Protein AF-A0A9E4HYK6-F1 (afdb_monomer)

pLDDT: mean 79.58, std 16.42, range [37.94, 98.12]

Structure (mmCIF, N/CA/C/O backbone):
data_AF-A0A9E4HYK6-F1
#
_entry.id   AF-A0A9E4HYK6-F1
#
loop_
_atom_site.group_PDB
_atom_site.id
_atom_site.type_symbol
_atom_site.label_atom_id
_atom_site.label_alt_id
_atom_site.label_comp_id
_atom_site.label_asym_id
_atom_site.label_entity_id
_atom_site.label_seq_id
_atom_site.pdbx_PDB_ins_code
_atom_site.Cartn_x
_atom_site.Cartn_y
_atom_site.Cartn_z
_atom_site.occupancy
_atom_site.B_iso_or_equiv
_atom_site.auth_seq_id
_atom_site.auth_comp_id
_atom_site.auth_asym_id
_atom_site.auth_atom_id
_atom_site.pdbx_PDB_model_num
ATOM 1 N N . MET A 1 1 ? 23.203 -22.547 20.898 1.00 43.56 1 MET A N 1
ATOM 2 C CA . MET A 1 1 ? 21.809 -22.620 20.408 1.00 43.56 1 MET A CA 1
ATOM 3 C C . MET A 1 1 ? 21.114 -21.349 20.870 1.00 43.56 1 MET A C 1
ATOM 5 O O . MET A 1 1 ? 20.773 -21.249 22.039 1.00 43.56 1 MET A O 1
ATOM 9 N N . SER A 1 2 ? 21.062 -20.323 20.015 1.00 44.16 2 SER A N 1
ATOM 10 C CA . SER A 1 2 ? 20.456 -19.032 20.367 1.00 44.16 2 SER A CA 1
ATOM 11 C C . SER A 1 2 ? 18.940 -19.166 20.267 1.00 44.16 2 SER A C 1
ATOM 13 O O . SER A 1 2 ? 18.425 -19.462 19.189 1.00 44.16 2 SER A O 1
ATOM 15 N N . ALA A 1 3 ? 18.242 -19.021 21.391 1.00 52.06 3 ALA A N 1
ATOM 16 C CA . ALA A 1 3 ? 16.790 -18.967 21.418 1.00 52.06 3 ALA A CA 1
ATOM 17 C C . ALA A 1 3 ? 16.334 -17.733 20.626 1.00 52.06 3 ALA A C 1
ATOM 19 O O . ALA A 1 3 ? 16.679 -16.601 20.971 1.00 52.06 3 ALA A O 1
ATOM 20 N N . GLY A 1 4 ? 15.602 -17.961 19.533 1.00 52.25 4 GLY A N 1
ATOM 21 C CA . GLY A 1 4 ? 14.998 -16.902 18.735 1.00 52.25 4 GLY A CA 1
ATOM 22 C C . GLY A 1 4 ? 14.128 -16.016 19.621 1.00 52.25 4 GLY A C 1
ATOM 23 O O . GLY A 1 4 ? 13.248 -16.501 20.329 1.00 52.25 4 GLY A O 1
ATOM 24 N N . LYS A 1 5 ? 14.415 -14.715 19.608 1.00 61.25 5 LYS A N 1
ATOM 25 C CA . LYS A 1 5 ? 13.641 -13.684 20.302 1.00 61.25 5 LYS A CA 1
ATOM 26 C C . LYS A 1 5 ? 12.159 -13.840 19.903 1.00 61.25 5 LYS A C 1
ATOM 28 O O . LYS A 1 5 ? 11.899 -13.905 18.700 1.00 61.25 5 LYS A O 1
ATOM 33 N N . PRO A 1 6 ? 11.199 -13.915 20.846 1.00 56.41 6 PRO A N 1
ATOM 34 C CA . PRO A 1 6 ? 9.785 -13.940 20.484 1.00 56.41 6 PRO A CA 1
ATOM 35 C C . PRO A 1 6 ? 9.481 -12.688 19.658 1.00 56.41 6 PRO A C 1
ATOM 37 O O . PRO A 1 6 ? 10.003 -11.611 19.965 1.00 56.41 6 PRO A O 1
ATOM 40 N N . ALA A 1 7 ? 8.703 -12.841 18.584 1.00 63.31 7 ALA A N 1
ATOM 41 C CA . ALA A 1 7 ? 8.287 -11.720 17.752 1.00 63.31 7 ALA A CA 1
ATOM 42 C C . ALA A 1 7 ? 7.644 -10.668 18.662 1.00 63.31 7 ALA A C 1
ATOM 44 O O . ALA A 1 7 ? 6.614 -10.923 19.282 1.00 63.31 7 ALA A O 1
ATOM 45 N N . ALA A 1 8 ? 8.308 -9.525 18.828 1.00 69.00 8 ALA A N 1
ATOM 46 C CA . ALA A 1 8 ? 7.764 -8.444 19.628 1.00 69.00 8 ALA A CA 1
ATOM 47 C C . ALA A 1 8 ? 6.497 -7.938 18.932 1.00 69.00 8 ALA A C 1
ATOM 49 O O . ALA A 1 8 ? 6.533 -7.685 17.728 1.00 69.00 8 ALA A O 1
ATOM 50 N N . ASP A 1 9 ? 5.400 -7.779 19.671 1.00 78.19 9 ASP A N 1
ATOM 51 C CA . ASP A 1 9 ? 4.197 -7.138 19.143 1.00 78.19 9 ASP A CA 1
ATOM 52 C C . ASP A 1 9 ? 4.537 -5.701 18.721 1.00 78.19 9 ASP A C 1
ATOM 54 O O . ASP A 1 9 ? 4.747 -4.808 19.546 1.00 78.19 9 ASP A O 1
ATOM 58 N N . THR A 1 10 ? 4.631 -5.478 17.410 1.00 88.19 10 THR A N 1
ATOM 59 C CA . THR A 1 10 ? 4.890 -4.163 16.818 1.00 88.19 10 THR A CA 1
ATOM 60 C C . THR A 1 10 ? 3.594 -3.525 16.345 1.00 88.19 10 THR A C 1
ATOM 62 O O . THR A 1 10 ? 2.742 -4.183 15.749 1.00 88.19 10 THR A O 1
ATOM 65 N N . TYR A 1 11 ? 3.457 -2.219 16.553 1.00 91.56 11 TYR A N 1
ATOM 66 C CA . TYR A 1 11 ? 2.280 -1.457 16.147 1.00 91.56 11 TYR A CA 1
ATOM 67 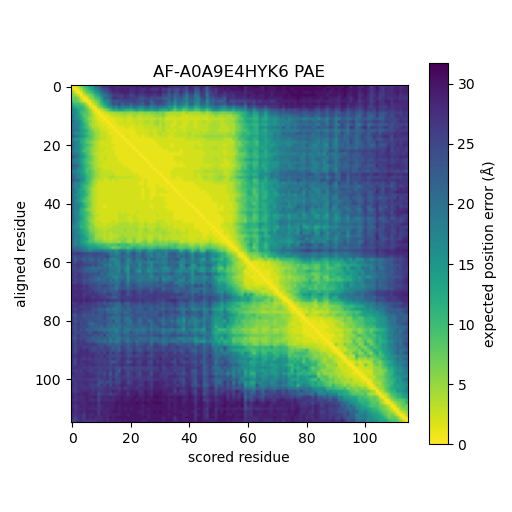C C . TYR A 1 11 ? 2.539 -0.632 14.882 1.00 91.56 11 TYR A C 1
ATOM 69 O O . TYR A 1 11 ? 3.596 -0.027 14.719 1.00 91.56 11 TYR A O 1
ATOM 77 N N . VAL A 1 12 ? 1.521 -0.532 14.026 1.00 92.81 12 VAL A N 1
ATOM 78 C CA . VAL A 1 12 ? 1.494 0.391 12.884 1.00 92.81 12 VAL A CA 1
ATOM 79 C C . VAL A 1 12 ? 0.670 1.618 13.272 1.00 92.81 12 VAL A C 1
ATOM 81 O O . VAL A 1 12 ? -0.478 1.491 13.698 1.00 92.81 12 VAL A O 1
ATOM 84 N N . ARG A 1 13 ? 1.251 2.816 13.142 1.00 93.12 13 ARG A N 1
ATOM 85 C CA . ARG A 1 13 ? 0.572 4.099 13.384 1.00 93.12 13 ARG A CA 1
ATOM 86 C C . ARG A 1 13 ? 0.778 5.016 12.186 1.00 93.12 13 ARG A C 1
ATOM 88 O O . ARG A 1 13 ? 1.912 5.280 11.806 1.00 93.12 13 ARG A O 1
ATOM 95 N N . ALA A 1 14 ? -0.314 5.538 11.642 1.00 93.25 14 ALA A N 1
ATOM 96 C CA . ALA A 1 14 ? -0.301 6.523 10.569 1.00 93.25 14 ALA A CA 1
ATOM 97 C C . ALA A 1 14 ? -1.286 7.649 10.895 1.00 93.25 14 ALA A C 1
ATOM 99 O O . ALA A 1 14 ? -2.345 7.409 11.480 1.00 93.25 14 ALA A O 1
ATOM 100 N N . ARG A 1 15 ? -0.929 8.883 10.532 1.00 96.50 15 ARG A N 1
ATOM 101 C CA . ARG A 1 15 ? -1.842 10.025 10.624 1.00 96.50 15 ARG A CA 1
ATOM 102 C C . ARG A 1 15 ? -2.764 10.016 9.410 1.00 96.50 15 ARG A C 1
ATOM 104 O O . ARG A 1 15 ? -2.286 9.926 8.286 1.00 96.50 15 ARG A O 1
ATOM 111 N N . ILE A 1 16 ? -4.061 10.136 9.660 1.00 95.69 16 ILE A N 1
ATOM 112 C CA . ILE A 1 16 ? -5.107 10.307 8.649 1.00 95.69 16 ILE A CA 1
ATOM 113 C C . ILE A 1 16 ? -6.130 11.304 9.188 1.00 95.69 16 ILE A C 1
ATOM 115 O O . ILE A 1 16 ? -6.280 11.434 10.408 1.00 95.69 16 ILE A O 1
ATOM 119 N N . ASP A 1 17 ? -6.830 12.006 8.305 1.00 98.00 17 ASP A N 1
ATOM 120 C CA . ASP A 1 17 ? -7.920 12.876 8.728 1.00 98.00 17 ASP A CA 1
ATOM 121 C C . ASP A 1 17 ? -9.116 12.055 9.247 1.00 98.00 17 ASP A C 1
ATOM 123 O O . ASP A 1 17 ? -9.326 10.886 8.895 1.00 98.00 17 ASP A O 1
ATOM 127 N N . GLY A 1 18 ? -9.909 12.678 10.122 1.00 97.94 18 GLY A N 1
ATOM 128 C CA . GLY A 1 18 ? -11.030 12.010 10.780 1.00 97.94 18 GLY A CA 1
ATOM 129 C C . GLY A 1 18 ? -12.120 11.551 9.811 1.00 97.94 18 GLY A C 1
ATOM 130 O O . GLY A 1 18 ? -12.671 10.465 9.994 1.00 97.94 18 GLY A O 1
ATOM 131 N N . ALA A 1 19 ? -12.402 12.328 8.761 1.00 98.06 19 ALA A N 1
ATOM 132 C CA . ALA A 1 19 ? -13.455 12.009 7.801 1.00 98.06 19 ALA A CA 1
ATOM 133 C C . ALA A 1 19 ? -13.082 10.787 6.950 1.00 98.06 19 ALA A C 1
ATOM 135 O O . ALA A 1 19 ? -13.901 9.892 6.737 1.00 98.06 19 ALA A O 1
ATOM 136 N N . THR A 1 20 ? -11.829 10.699 6.506 1.00 97.62 20 THR A N 1
ATOM 137 C CA . THR A 1 20 ? -11.299 9.524 5.807 1.00 97.62 20 THR A CA 1
ATOM 138 C C . THR A 1 20 ? -11.309 8.296 6.707 1.00 97.62 20 THR A C 1
ATOM 140 O O . THR A 1 20 ? -11.773 7.243 6.269 1.00 97.62 20 THR A O 1
ATOM 143 N N . LYS A 1 21 ? -10.901 8.422 7.980 1.00 96.94 21 LYS A N 1
ATOM 144 C CA . LYS A 1 21 ? -10.980 7.315 8.948 1.00 96.94 21 LYS A CA 1
ATOM 145 C C . LYS A 1 21 ? -12.404 6.773 9.077 1.00 96.94 21 LYS A C 1
ATOM 147 O O . LYS A 1 21 ? -12.596 5.562 9.019 1.00 96.94 21 LYS A O 1
ATOM 152 N N . GLN A 1 22 ? -13.389 7.654 9.246 1.00 98.06 22 GLN A N 1
ATOM 153 C CA . GLN A 1 22 ? -14.790 7.265 9.426 1.00 98.06 22 GLN A CA 1
ATOM 154 C C . GLN A 1 22 ? -15.357 6.569 8.184 1.00 98.06 22 GLN A C 1
ATOM 156 O O . GLN A 1 22 ? -15.945 5.496 8.305 1.00 98.06 22 GLN A O 1
ATOM 161 N N . ARG A 1 23 ? -15.128 7.130 6.988 1.00 98.06 23 ARG A N 1
ATOM 162 C CA . ARG A 1 23 ? -15.576 6.516 5.726 1.00 98.06 23 ARG A CA 1
ATOM 163 C C . ARG A 1 23 ? -14.941 5.144 5.502 1.00 98.06 23 ARG A C 1
ATOM 165 O O . ARG A 1 23 ? -15.646 4.198 5.164 1.00 98.06 23 ARG A O 1
ATOM 172 N N . ALA A 1 24 ? -13.633 5.023 5.733 1.00 97.31 24 ALA A N 1
ATOM 173 C CA . ALA A 1 24 ? -12.925 3.751 5.610 1.00 97.31 24 ALA A CA 1
ATOM 174 C C . ALA A 1 24 ? -13.439 2.715 6.620 1.00 97.31 24 ALA A C 1
ATOM 176 O O . ALA A 1 24 ? -13.660 1.563 6.260 1.00 97.31 24 ALA A O 1
ATOM 177 N N . GLN A 1 25 ? -13.677 3.125 7.869 1.00 97.81 25 GLN A N 1
ATOM 178 C CA . GLN A 1 25 ? -14.212 2.245 8.903 1.00 97.81 25 GLN A CA 1
ATOM 179 C C . GLN A 1 25 ? -15.602 1.714 8.536 1.00 97.81 25 GLN A C 1
ATOM 181 O O . GLN A 1 25 ? -15.820 0.511 8.635 1.00 97.81 25 GLN A O 1
ATOM 186 N N . ALA A 1 26 ? -16.512 2.575 8.073 1.00 98.12 26 ALA A N 1
ATOM 187 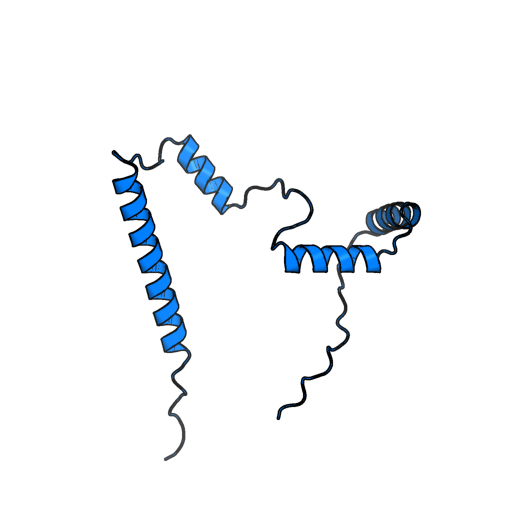C CA . ALA A 1 26 ? -17.853 2.158 7.665 1.00 98.12 26 ALA A CA 1
ATOM 188 C C . ALA A 1 26 ? -17.818 1.173 6.484 1.00 98.12 26 ALA A C 1
ATOM 190 O O . ALA A 1 26 ? -18.504 0.153 6.509 1.00 98.12 26 ALA A O 1
ATOM 191 N N . ALA A 1 27 ? -16.977 1.442 5.479 1.00 98.12 27 ALA A N 1
ATOM 192 C CA . ALA A 1 27 ? -16.812 0.559 4.327 1.00 98.12 27 ALA A CA 1
ATOM 193 C C . ALA A 1 27 ? -16.205 -0.803 4.708 1.00 98.12 27 ALA A C 1
ATOM 195 O O . ALA A 1 27 ? -16.648 -1.837 4.227 1.00 98.12 27 ALA A O 1
ATOM 196 N N . LEU A 1 28 ? -15.203 -0.832 5.589 1.00 97.94 28 LEU A N 1
ATOM 197 C CA . LEU A 1 28 ? -14.611 -2.091 6.052 1.00 97.94 28 LEU A CA 1
ATOM 198 C C . LEU A 1 28 ? -15.592 -2.904 6.900 1.00 97.94 28 LEU A C 1
ATOM 200 O O . LEU A 1 28 ? -15.702 -4.115 6.717 1.00 97.94 28 LEU A O 1
ATOM 204 N N . GLN A 1 29 ? -16.358 -2.242 7.769 1.00 97.62 29 GLN A N 1
ATOM 205 C CA . GLN A 1 29 ? -17.370 -2.897 8.593 1.00 97.62 29 GLN A CA 1
ATOM 206 C C . GLN A 1 29 ? -18.484 -3.531 7.756 1.00 97.62 29 GLN A C 1
ATOM 208 O O . GLN A 1 29 ? -18.909 -4.638 8.081 1.00 97.62 29 GLN A O 1
ATOM 213 N N . SER A 1 30 ? -18.923 -2.895 6.663 1.00 98.06 30 SER A N 1
ATOM 214 C CA . SER A 1 30 ? -19.916 -3.504 5.762 1.00 98.06 30 SER A CA 1
ATOM 215 C C . SER A 1 30 ? -19.387 -4.749 5.041 1.00 98.06 30 SER A C 1
ATOM 217 O O . SER A 1 30 ? -20.176 -5.601 4.641 1.00 98.06 30 SER A O 1
ATOM 219 N N . MET A 1 31 ? -18.061 -4.891 4.931 1.00 97.81 31 MET A N 1
ATOM 220 C CA . MET A 1 31 ? -17.381 -6.089 4.429 1.00 97.81 31 MET A CA 1
ATOM 221 C C . MET A 1 31 ? -17.039 -7.107 5.535 1.00 97.81 31 MET A C 1
ATOM 223 O O . MET A 1 31 ? -16.425 -8.131 5.247 1.00 97.81 31 MET A O 1
ATOM 227 N N . GLY A 1 32 ? -17.403 -6.847 6.797 1.00 97.44 32 GLY A N 1
ATOM 228 C CA . GLY A 1 32 ? -17.083 -7.721 7.932 1.00 97.44 32 GLY A CA 1
ATOM 229 C C . GLY A 1 32 ? -15.625 -7.647 8.400 1.00 97.44 32 GLY A C 1
ATOM 230 O O . GLY A 1 32 ? -15.149 -8.566 9.062 1.00 97.44 32 GLY A O 1
ATOM 231 N N . LEU A 1 33 ? -14.908 -6.570 8.066 1.00 97.56 33 LEU A N 1
ATOM 232 C CA . LEU A 1 33 ? -13.497 -6.379 8.401 1.00 97.56 33 LEU A CA 1
ATOM 233 C C . LEU A 1 33 ? -13.303 -5.235 9.399 1.00 97.56 33 LEU A C 1
ATOM 235 O O . LEU A 1 33 ? -13.937 -4.181 9.308 1.00 97.56 33 LEU A O 1
ATOM 239 N N . SER A 1 34 ? -12.359 -5.404 10.326 1.00 97.19 34 SER A N 1
ATOM 240 C CA . SER A 1 34 ? -11.864 -4.284 11.128 1.00 97.19 34 SER A CA 1
ATOM 241 C C . SER A 1 34 ? -10.779 -3.496 10.380 1.00 97.19 34 SER A C 1
ATOM 243 O O . SER A 1 34 ? -10.122 -4.002 9.468 1.00 97.19 34 SER A O 1
ATOM 245 N N . LEU A 1 35 ? -10.524 -2.253 10.811 1.00 96.06 35 LEU A N 1
ATOM 246 C CA . LEU A 1 35 ? -9.378 -1.466 10.326 1.00 96.06 35 LEU A CA 1
ATOM 247 C C . LEU A 1 35 ? -8.051 -2.207 10.529 1.00 96.06 35 LEU A C 1
ATOM 249 O O . LEU A 1 35 ? -7.181 -2.175 9.661 1.00 96.06 35 LEU A O 1
ATOM 253 N N . SER A 1 36 ? -7.896 -2.879 11.670 1.00 95.62 36 SER A N 1
ATOM 254 C CA . SER A 1 36 ? -6.686 -3.637 11.974 1.00 95.62 36 SER A CA 1
ATOM 255 C C . SER A 1 36 ? -6.506 -4.822 11.029 1.00 95.62 36 SER A C 1
ATOM 257 O O . SER A 1 36 ? -5.382 -5.072 10.604 1.00 95.62 36 SER A O 1
ATOM 259 N N . ASP A 1 37 ? -7.583 -5.511 10.648 1.00 96.56 37 ASP A N 1
ATOM 260 C CA . ASP A 1 37 ? -7.504 -6.626 9.695 1.00 96.56 37 ASP A CA 1
ATOM 261 C C . ASP A 1 37 ? -7.102 -6.137 8.309 1.00 96.56 37 ASP A C 1
ATOM 263 O O . ASP A 1 37 ? -6.185 -6.689 7.707 1.00 96.56 37 ASP A O 1
ATOM 267 N N . ALA A 1 38 ? -7.695 -5.035 7.845 1.00 96.38 38 ALA A N 1
ATOM 268 C CA . ALA A 1 38 ? -7.325 -4.426 6.572 1.00 96.38 38 ALA A CA 1
ATOM 269 C C . ALA A 1 38 ? -5.841 -4.011 6.529 1.00 96.38 38 ALA A C 1
ATOM 271 O O . ALA A 1 38 ? -5.147 -4.297 5.553 1.00 96.38 38 ALA A O 1
ATOM 272 N N . ILE A 1 39 ? -5.327 -3.389 7.598 1.00 95.81 39 ILE A N 1
ATOM 273 C CA . ILE A 1 39 ? -3.909 -2.998 7.692 1.00 95.81 39 ILE A CA 1
ATOM 274 C C . ILE A 1 39 ? -3.001 -4.235 7.688 1.00 95.81 39 ILE A C 1
ATOM 276 O O . ILE A 1 39 ? -1.993 -4.244 6.983 1.00 95.81 39 ILE A O 1
ATOM 280 N N . ARG A 1 40 ? -3.351 -5.297 8.426 1.00 95.00 40 ARG A N 1
ATOM 281 C CA . ARG A 1 40 ? -2.575 -6.551 8.436 1.00 95.00 40 ARG A CA 1
ATOM 282 C C . ARG A 1 40 ? -2.532 -7.197 7.053 1.00 95.00 40 ARG A C 1
ATOM 284 O O . ARG A 1 40 ? -1.456 -7.580 6.605 1.00 95.00 40 ARG A O 1
ATOM 291 N N . LEU A 1 41 ? -3.673 -7.273 6.367 1.00 95.75 41 LEU A N 1
ATOM 292 C CA . LEU A 1 41 ? -3.767 -7.826 5.014 1.00 95.75 41 LEU A CA 1
ATOM 293 C C . LEU A 1 41 ? -2.940 -7.018 4.009 1.00 95.75 41 LEU A C 1
ATOM 295 O O . LEU A 1 41 ? -2.242 -7.604 3.183 1.00 95.75 41 LEU A O 1
ATOM 299 N N . LEU A 1 42 ? -2.963 -5.685 4.112 1.00 95.75 42 LEU A N 1
ATOM 300 C CA . LEU A 1 42 ? -2.119 -4.810 3.300 1.00 95.75 42 LEU A CA 1
ATOM 301 C C . LEU A 1 42 ? -0.632 -5.122 3.513 1.00 95.75 42 LEU A C 1
ATOM 303 O O . LEU A 1 42 ? 0.083 -5.346 2.542 1.00 95.75 42 LEU A O 1
ATOM 307 N N . MET A 1 43 ? -0.170 -5.173 4.766 1.00 95.50 43 MET A N 1
ATOM 308 C CA . MET A 1 43 ? 1.235 -5.469 5.077 1.00 95.50 43 MET A CA 1
ATOM 309 C C . MET A 1 43 ? 1.645 -6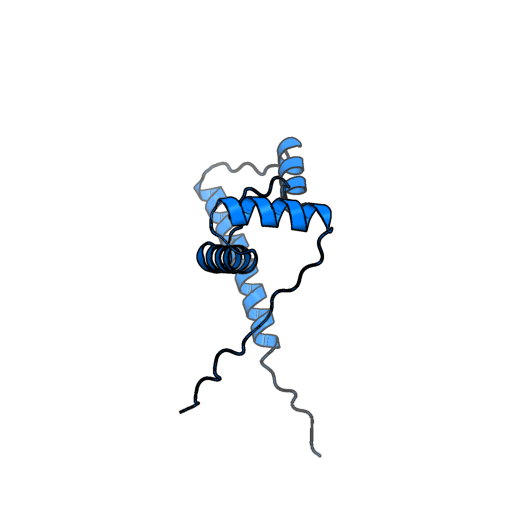.867 4.607 1.00 95.50 43 MET A C 1
ATOM 311 O O . MET A 1 43 ? 2.722 -7.024 4.037 1.00 95.50 43 MET A O 1
ATOM 315 N N . PHE A 1 44 ? 0.771 -7.862 4.775 1.00 94.56 44 PHE A N 1
ATOM 316 C CA . PHE A 1 44 ? 1.004 -9.220 4.288 1.00 94.56 44 PHE A CA 1
ATOM 317 C C . PHE A 1 44 ? 1.166 -9.258 2.763 1.00 94.56 44 PHE A C 1
ATOM 319 O O . PHE A 1 44 ? 2.144 -9.806 2.255 1.00 94.56 44 PHE A O 1
ATOM 326 N N . LYS A 1 45 ? 0.244 -8.626 2.026 1.00 95.62 45 LYS A N 1
ATOM 327 C CA . LYS A 1 45 ? 0.287 -8.586 0.559 1.00 95.62 45 LYS A CA 1
ATOM 328 C C . LYS A 1 45 ? 1.536 -7.867 0.048 1.00 95.62 45 LYS A C 1
ATOM 330 O O . LYS A 1 45 ? 2.179 -8.363 -0.870 1.00 95.62 45 LYS A O 1
ATOM 335 N N . VAL A 1 46 ? 1.912 -6.748 0.669 1.00 94.69 46 VAL A N 1
ATOM 336 C CA . VAL A 1 46 ? 3.126 -5.997 0.310 1.00 94.69 46 VAL A CA 1
ATOM 337 C C . VAL A 1 46 ? 4.387 -6.816 0.569 1.00 94.69 46 VAL A C 1
ATOM 339 O O . VAL A 1 46 ? 5.259 -6.866 -0.293 1.00 94.69 46 VAL A O 1
ATOM 342 N N . ALA A 1 47 ? 4.480 -7.489 1.718 1.00 94.56 47 ALA A N 1
ATOM 343 C CA . ALA A 1 47 ? 5.635 -8.320 2.046 1.00 94.56 47 ALA A CA 1
ATOM 344 C C . ALA A 1 47 ? 5.801 -9.500 1.074 1.00 94.56 47 ALA A C 1
ATOM 346 O O . ALA A 1 47 ? 6.926 -9.846 0.723 1.00 94.56 47 ALA A O 1
ATOM 347 N N . HIS A 1 48 ? 4.693 -10.099 0.629 1.00 95.62 48 HIS A N 1
ATOM 348 C CA . HIS A 1 48 ? 4.716 -11.266 -0.251 1.00 95.62 48 HIS A CA 1
ATOM 349 C C . HIS A 1 48 ? 4.897 -10.908 -1.733 1.00 95.62 48 HIS A C 1
ATOM 351 O O . HIS A 1 48 ? 5.619 -11.590 -2.452 1.00 95.62 48 HIS A O 1
ATOM 357 N N . GLU A 1 49 ? 4.230 -9.857 -2.211 1.00 94.31 49 GLU A N 1
ATOM 358 C CA . GLU A 1 49 ? 4.191 -9.518 -3.641 1.00 94.31 49 GLU A CA 1
ATOM 359 C C . GLU A 1 49 ? 5.125 -8.366 -4.022 1.00 94.31 49 GLU A C 1
ATOM 361 O O . GLU A 1 49 ? 5.206 -8.024 -5.198 1.00 94.31 49 GLU A O 1
ATOM 366 N N . GLN A 1 50 ? 5.803 -7.751 -3.046 1.00 90.75 50 GLN A N 1
ATOM 367 C CA . GLN A 1 50 ? 6.729 -6.627 -3.239 1.00 90.75 50 GLN A CA 1
ATOM 368 C C . GLN A 1 50 ? 6.128 -5.462 -4.045 1.00 90.75 50 GLN A C 1
ATOM 370 O O . GLN A 1 50 ? 6.827 -4.727 -4.740 1.00 90.75 50 GLN A O 1
ATOM 375 N N . ARG A 1 51 ? 4.809 -5.279 -3.939 1.00 87.50 51 ARG A N 1
ATOM 376 C CA . ARG A 1 51 ? 4.045 -4.229 -4.620 1.00 87.50 51 ARG A CA 1
ATOM 377 C C . ARG A 1 51 ? 2.829 -3.829 -3.796 1.00 87.50 51 ARG A C 1
ATOM 379 O O . ARG A 1 51 ? 2.343 -4.605 -2.971 1.00 87.50 51 ARG A O 1
ATOM 386 N N . LEU A 1 52 ? 2.294 -2.637 -4.052 1.00 90.00 52 LEU A N 1
ATOM 387 C CA . LEU A 1 52 ? 1.012 -2.238 -3.476 1.00 90.00 52 LEU A CA 1
ATOM 388 C C . LEU A 1 52 ? -0.150 -2.987 -4.157 1.00 90.00 52 LEU A C 1
ATOM 390 O O . LEU A 1 52 ? -0.093 -3.270 -5.357 1.00 90.00 52 LEU A O 1
ATOM 394 N N . PRO A 1 53 ? -1.230 -3.302 -3.414 1.00 87.62 53 PRO A N 1
ATOM 395 C CA . PRO A 1 53 ? -2.405 -3.993 -3.951 1.00 87.62 53 PRO A CA 1
ATOM 396 C C . PRO A 1 53 ? -3.325 -3.084 -4.782 1.00 87.62 53 PRO A C 1
ATOM 398 O O . PRO A 1 53 ? -4.426 -3.489 -5.140 1.00 87.62 53 PRO A O 1
ATOM 401 N N . PHE A 1 54 ? -2.890 -1.862 -5.071 1.00 87.75 54 PHE A N 1
ATOM 402 C CA . PHE A 1 54 ? -3.551 -0.904 -5.943 1.00 87.75 54 PHE A CA 1
ATOM 403 C C . PHE A 1 54 ? -2.508 -0.285 -6.872 1.00 87.75 54 PHE A C 1
ATOM 405 O O . PHE A 1 54 ? -1.322 -0.221 -6.543 1.00 87.75 54 PHE A O 1
ATOM 412 N N . GLU A 1 55 ? -2.955 0.171 -8.036 1.00 80.81 55 GLU A N 1
ATOM 413 C CA . GLU A 1 55 ? -2.095 0.873 -8.982 1.00 80.81 55 GLU A CA 1
ATOM 414 C C . GLU A 1 55 ? -1.632 2.208 -8.394 1.00 80.81 55 GLU A C 1
ATOM 416 O O . GLU A 1 55 ? -2.447 3.039 -7.982 1.00 80.81 55 GLU A O 1
ATOM 421 N N . ILE A 1 56 ? -0.320 2.436 -8.385 1.00 75.25 56 ILE A N 1
ATOM 422 C CA . ILE A 1 56 ? 0.251 3.744 -8.069 1.00 75.25 56 ILE A CA 1
ATOM 423 C C . ILE A 1 56 ? 0.315 4.525 -9.379 1.00 75.25 56 ILE A C 1
ATOM 425 O O . ILE A 1 56 ? 1.222 4.331 -10.181 1.00 75.25 56 ILE A O 1
ATOM 429 N N . LYS A 1 57 ? -0.667 5.398 -9.618 1.00 62.31 57 LYS A N 1
ATOM 430 C CA . LYS A 1 57 ? -0.753 6.223 -10.838 1.00 62.31 57 LYS A CA 1
ATOM 431 C C . LYS A 1 57 ? 0.119 7.482 -10.779 1.00 62.31 57 LYS A C 1
ATOM 433 O O . LYS A 1 57 ? -0.320 8.553 -11.182 1.00 62.31 57 LYS A O 1
ATOM 438 N N . ALA A 1 58 ? 1.332 7.361 -10.255 1.00 61.56 58 ALA A N 1
ATOM 439 C CA . ALA A 1 58 ? 2.327 8.421 -10.315 1.00 61.56 58 ALA A CA 1
ATOM 440 C C . ALA A 1 58 ? 3.618 7.800 -10.852 1.00 61.56 58 ALA A C 1
ATOM 442 O O . ALA A 1 58 ? 4.215 6.985 -10.138 1.00 61.56 58 ALA A O 1
ATOM 443 N N . PRO A 1 59 ? 4.025 8.099 -12.100 1.00 62.00 59 PRO A N 1
ATOM 444 C CA . PRO A 1 59 ? 5.372 7.761 -12.530 1.00 62.00 59 PRO A CA 1
ATOM 445 C C . PRO A 1 59 ? 6.356 8.367 -11.519 1.00 62.00 59 PRO A C 1
ATOM 447 O O . PRO A 1 59 ? 6.170 9.487 -11.045 1.00 62.00 59 PRO A O 1
ATOM 450 N N . SER A 1 60 ? 7.356 7.590 -11.089 1.00 71.31 60 SER A N 1
ATOM 451 C CA . SER A 1 60 ? 8.398 8.156 -10.226 1.00 71.31 60 SER A CA 1
ATOM 452 C C . SER A 1 60 ? 9.091 9.295 -10.983 1.00 71.31 60 SER A C 1
ATOM 454 O O . SER A 1 60 ? 9.131 9.232 -12.208 1.00 71.31 60 SER A O 1
ATOM 456 N N . PRO A 1 61 ? 9.691 10.295 -10.318 1.00 73.94 61 PRO A N 1
ATOM 457 C CA . PRO A 1 61 ? 10.432 11.349 -11.018 1.00 73.94 61 PRO A CA 1
ATOM 458 C C . PRO A 1 61 ? 11.494 10.797 -11.986 1.00 73.94 61 PRO A C 1
ATOM 460 O O . PRO A 1 61 ? 11.719 11.356 -13.052 1.00 73.94 61 PRO A O 1
ATOM 463 N N . GLU A 1 62 ? 12.105 9.656 -11.646 1.00 76.44 62 GLU A N 1
ATOM 464 C CA . GLU A 1 62 ? 13.018 8.916 -12.530 1.00 76.44 62 GLU A CA 1
ATOM 465 C C . GLU A 1 62 ? 12.300 8.346 -13.762 1.00 76.44 62 GLU A C 1
ATOM 467 O O . GLU A 1 62 ? 12.815 8.433 -14.873 1.00 76.44 62 GLU A O 1
ATOM 472 N N . THR A 1 63 ? 11.096 7.795 -13.581 1.00 75.56 63 THR A N 1
ATOM 473 C CA . THR A 1 63 ? 10.263 7.289 -14.681 1.00 75.56 63 THR A CA 1
ATOM 474 C C . THR A 1 63 ? 9.742 8.436 -15.549 1.00 75.56 63 THR A C 1
ATOM 476 O O . THR A 1 63 ? 9.723 8.308 -16.765 1.00 75.56 63 THR A O 1
ATOM 479 N N . GLU A 1 64 ? 9.357 9.569 -14.957 1.00 77.75 64 GLU A N 1
ATOM 480 C CA . GLU A 1 64 ? 8.956 10.784 -15.679 1.00 77.75 64 GLU A CA 1
ATOM 481 C C . GLU A 1 64 ? 10.105 11.333 -16.525 1.00 77.75 64 GLU A C 1
ATOM 483 O O . GLU A 1 64 ? 9.908 11.639 -17.698 1.00 77.75 64 GLU A O 1
ATOM 488 N N . ALA A 1 65 ? 11.312 11.408 -15.957 1.00 76.75 65 ALA A N 1
ATOM 489 C CA . ALA A 1 65 ? 12.502 11.839 -16.681 1.00 76.75 65 ALA A CA 1
ATOM 490 C C . ALA A 1 65 ? 12.843 10.880 -17.831 1.00 76.75 65 ALA A C 1
ATOM 492 O O . ALA A 1 65 ? 13.072 11.331 -18.950 1.00 76.75 65 ALA A O 1
ATOM 493 N N . ALA A 1 66 ? 12.804 9.567 -17.584 1.00 76.69 66 ALA A N 1
ATOM 494 C CA . ALA A 1 66 ? 13.054 8.563 -18.615 1.00 76.69 66 ALA A CA 1
ATOM 495 C C . ALA A 1 66 ? 12.016 8.625 -19.750 1.00 76.69 66 ALA A C 1
ATOM 497 O O . ALA A 1 66 ? 12.378 8.537 -20.920 1.00 76.69 66 ALA A O 1
ATOM 498 N N . LEU A 1 67 ? 10.733 8.820 -19.429 1.00 77.44 67 LEU A N 1
ATOM 499 C CA . LEU A 1 67 ? 9.680 8.996 -20.434 1.00 77.44 67 LEU A CA 1
ATOM 500 C C . LEU A 1 67 ? 9.886 10.283 -21.246 1.00 77.44 67 LEU A C 1
ATOM 502 O O . LEU A 1 67 ? 9.810 10.243 -22.470 1.00 77.44 67 LEU A O 1
ATOM 506 N N . ALA A 1 68 ? 10.246 11.394 -20.596 1.00 78.75 68 ALA A N 1
ATOM 507 C CA . ALA A 1 68 ? 10.544 12.653 -21.279 1.00 78.75 68 ALA A CA 1
ATOM 508 C C . ALA A 1 68 ? 11.789 12.570 -22.188 1.00 78.75 68 ALA A C 1
ATOM 510 O O . ALA A 1 68 ? 11.847 13.234 -23.224 1.00 78.75 68 ALA A O 1
ATOM 511 N N . GLU A 1 69 ? 12.792 11.764 -21.827 1.00 75.31 69 GLU A N 1
ATOM 512 C CA . GLU A 1 69 ? 13.957 11.493 -22.680 1.00 75.31 69 GLU A CA 1
ATOM 513 C C . GLU A 1 69 ? 13.582 10.699 -23.937 1.00 75.31 69 GLU A C 1
ATOM 515 O O . GLU A 1 69 ? 14.100 10.986 -25.020 1.00 75.31 69 GLU A O 1
ATOM 520 N N . LEU A 1 70 ? 12.658 9.744 -23.813 1.00 73.00 70 LEU A N 1
ATOM 521 C CA . LEU A 1 70 ? 12.152 8.962 -24.942 1.00 73.00 70 LEU A CA 1
ATOM 522 C C . LEU A 1 70 ? 11.270 9.802 -25.876 1.00 73.00 70 LEU A C 1
ATOM 524 O O . LEU A 1 70 ? 11.454 9.733 -27.089 1.00 73.00 70 LEU A O 1
ATOM 528 N N . ASP A 1 71 ? 10.387 10.645 -25.334 1.00 73.12 71 ASP A N 1
ATOM 529 C CA . ASP A 1 71 ? 9.552 11.569 -26.123 1.00 73.12 71 ASP A CA 1
ATOM 530 C C . ASP A 1 71 ? 10.388 12.626 -26.871 1.00 73.12 71 ASP A C 1
ATOM 532 O O . ASP A 1 71 ? 9.975 13.153 -27.903 1.00 73.12 71 ASP A O 1
ATOM 536 N N . GLY A 1 72 ? 11.586 12.929 -26.361 1.00 71.31 72 GLY A N 1
ATOM 537 C CA . GLY A 1 72 ? 12.564 13.816 -26.989 1.00 71.31 72 GLY A CA 1
ATOM 538 C C . GLY A 1 72 ? 13.475 13.152 -28.027 1.00 71.31 72 GLY A C 1
ATOM 539 O O . GLY A 1 72 ? 14.466 13.776 -28.407 1.00 71.31 72 GLY A O 1
ATOM 540 N N . ASP A 1 73 ? 13.187 11.911 -28.439 1.00 62.62 73 ASP A N 1
ATOM 541 C CA . ASP A 1 73 ? 13.969 11.121 -29.408 1.00 62.62 73 ASP A CA 1
ATOM 542 C C . ASP A 1 73 ? 15.434 10.880 -28.971 1.00 62.62 73 ASP A C 1
ATOM 544 O O . ASP A 1 73 ? 16.340 10.696 -29.783 1.00 62.62 73 ASP A O 1
ATOM 548 N N . LYS A 1 74 ? 15.697 10.887 -27.652 1.00 68.25 74 LYS A N 1
ATOM 549 C CA . LYS A 1 74 ? 17.029 10.614 -27.067 1.00 68.25 74 LYS A CA 1
ATOM 550 C C . LYS A 1 74 ? 17.239 9.141 -26.715 1.00 68.25 74 LYS A C 1
ATOM 552 O O . LYS A 1 74 ? 18.246 8.792 -26.095 1.00 68.25 74 LYS A O 1
ATOM 557 N N . GLY A 1 75 ? 16.301 8.272 -27.089 1.00 68.94 75 GLY A N 1
ATOM 558 C CA . GLY A 1 75 ? 16.444 6.831 -26.927 1.00 68.94 75 GLY A CA 1
ATOM 559 C C . GLY A 1 75 ? 17.624 6.309 -27.746 1.00 68.94 75 GLY A C 1
ATOM 560 O O . GLY A 1 75 ? 17.754 6.600 -28.933 1.00 68.94 75 GLY A O 1
ATOM 561 N N . LYS A 1 76 ? 18.506 5.522 -27.126 1.00 79.62 76 LYS A N 1
ATOM 562 C CA . LYS A 1 76 ? 19.629 4.908 -27.840 1.00 79.62 76 LYS A CA 1
ATOM 563 C C . LYS A 1 76 ? 19.118 3.754 -28.705 1.00 79.62 76 LYS A C 1
ATOM 565 O O . LYS A 1 76 ? 18.676 2.730 -28.186 1.00 79.62 76 LYS A O 1
ATOM 570 N N . ALA A 1 77 ? 19.179 3.919 -30.023 1.00 80.69 77 ALA A N 1
ATOM 571 C CA . ALA A 1 77 ? 18.915 2.835 -30.959 1.00 80.69 77 ALA A CA 1
ATOM 572 C C . ALA A 1 77 ? 20.116 1.879 -31.026 1.00 80.69 77 ALA A C 1
ATOM 574 O O . ALA A 1 77 ? 21.272 2.304 -30.999 1.00 80.69 77 ALA A O 1
ATOM 575 N N . HIS A 1 78 ? 19.832 0.585 -31.148 1.00 83.25 78 HIS A N 1
ATOM 576 C CA . HIS A 1 78 ? 20.834 -0.4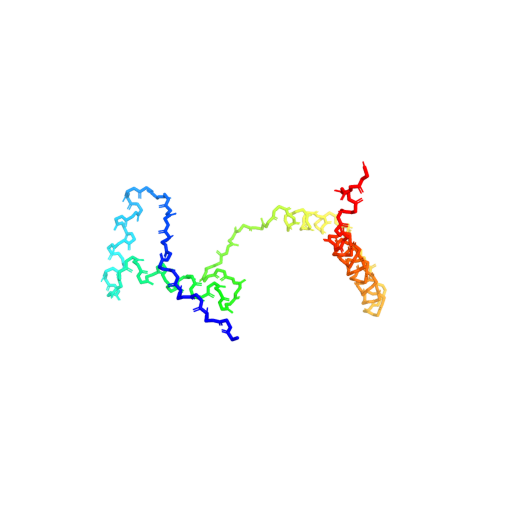57 -31.351 1.00 83.25 78 HIS A CA 1
ATOM 577 C C . HIS A 1 78 ? 20.546 -1.198 -32.652 1.00 83.25 78 HIS A C 1
ATOM 579 O O . HIS A 1 78 ? 19.391 -1.462 -32.978 1.00 83.25 78 HIS A O 1
ATOM 585 N N . GLU A 1 79 ? 21.601 -1.558 -33.380 1.00 87.25 79 GLU A N 1
ATOM 586 C CA . GLU A 1 79 ? 21.493 -2.225 -34.684 1.00 87.25 79 GLU A CA 1
ATOM 587 C C . GLU A 1 79 ? 21.002 -3.679 -34.581 1.00 87.25 79 GLU A C 1
ATOM 589 O O . GLU A 1 79 ? 20.511 -4.244 -35.556 1.00 87.25 79 GLU A O 1
ATOM 594 N N . SER A 1 80 ? 21.111 -4.299 -33.401 1.00 91.19 80 SER A N 1
ATOM 595 C CA . SER A 1 80 ? 20.617 -5.651 -33.144 1.00 91.19 80 SER A CA 1
ATOM 596 C C . SER A 1 80 ? 20.281 -5.872 -31.668 1.00 91.19 80 SER A C 1
ATOM 598 O O . SER A 1 80 ? 20.766 -5.166 -30.778 1.00 91.19 80 SER A O 1
ATOM 600 N N . VAL A 1 81 ? 19.470 -6.901 -31.405 1.00 88.94 81 VAL A N 1
ATOM 601 C CA . VAL A 1 81 ? 19.157 -7.360 -30.041 1.00 88.94 81 VAL A CA 1
ATOM 602 C C . VAL A 1 81 ? 20.435 -7.757 -29.295 1.00 88.94 81 VAL A C 1
ATOM 604 O O . VAL A 1 81 ? 20.570 -7.452 -28.113 1.00 88.94 81 VAL A O 1
ATOM 607 N N . ASP A 1 82 ? 21.398 -8.367 -29.988 1.00 90.62 82 ASP A N 1
ATOM 608 C CA . ASP A 1 82 ? 22.675 -8.773 -29.395 1.00 90.62 82 ASP A CA 1
ATOM 609 C C . ASP A 1 82 ? 23.498 -7.567 -28.925 1.00 90.62 82 ASP A C 1
ATOM 611 O O . ASP A 1 82 ? 24.062 -7.593 -27.831 1.00 90.62 82 ASP A O 1
ATOM 615 N N . ALA A 1 83 ? 23.520 -6.482 -29.709 1.00 86.75 83 ALA A N 1
ATOM 616 C CA . ALA A 1 83 ? 24.215 -5.248 -29.344 1.00 86.75 83 ALA A CA 1
ATOM 617 C C . ALA A 1 83 ? 23.577 -4.566 -28.120 1.00 86.75 83 ALA A C 1
ATOM 619 O O . ALA A 1 83 ? 24.292 -4.118 -27.223 1.00 86.75 83 ALA A O 1
ATOM 620 N N . LEU A 1 84 ? 22.242 -4.542 -28.047 1.00 89.25 84 LEU A N 1
ATOM 621 C CA . LEU A 1 84 ? 21.510 -4.049 -26.876 1.00 89.25 84 LEU A CA 1
ATOM 622 C C . LEU A 1 84 ? 21.816 -4.890 -25.625 1.00 89.25 84 LEU A C 1
ATOM 624 O O . LEU A 1 84 ? 22.127 -4.355 -24.559 1.00 89.25 84 LEU A O 1
ATOM 628 N N . MET A 1 85 ? 21.746 -6.217 -25.750 1.00 90.31 85 MET A N 1
ATOM 629 C CA . MET A 1 85 ? 21.955 -7.138 -24.631 1.00 90.31 85 MET A CA 1
ATOM 630 C C . MET A 1 85 ? 23.397 -7.112 -24.111 1.00 90.31 85 MET A C 1
ATOM 632 O O . MET A 1 85 ? 23.609 -7.232 -22.902 1.00 90.31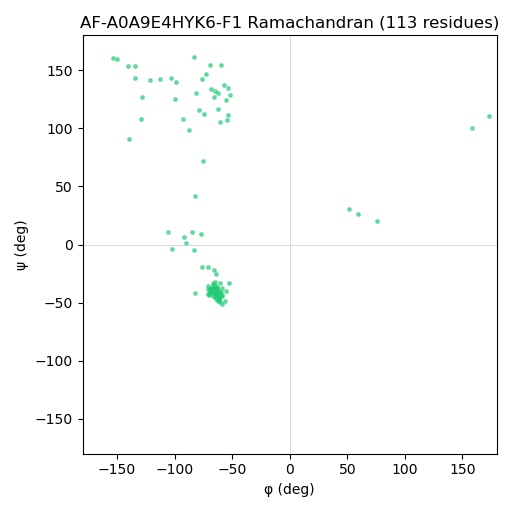 85 MET A O 1
ATOM 636 N N . ALA A 1 86 ? 24.384 -6.917 -24.990 1.00 90.00 86 ALA A N 1
ATOM 637 C CA . ALA A 1 86 ? 25.779 -6.744 -24.595 1.00 90.00 86 ALA A CA 1
ATOM 638 C C . ALA A 1 86 ? 25.965 -5.504 -23.701 1.00 90.00 86 ALA A C 1
ATOM 640 O O . ALA A 1 86 ? 26.546 -5.609 -22.618 1.00 90.00 86 ALA A O 1
ATOM 641 N N . GLU A 1 87 ? 25.402 -4.358 -24.099 1.00 85.69 87 GLU A N 1
ATOM 642 C CA . GLU A 1 87 ? 25.503 -3.108 -23.337 1.00 85.69 87 GLU A CA 1
ATOM 643 C C . GLU A 1 87 ? 24.809 -3.188 -21.970 1.00 85.69 87 GLU A C 1
ATOM 645 O O . GLU A 1 87 ? 25.400 -2.820 -20.951 1.00 85.69 87 GLU A O 1
ATOM 650 N N . LEU A 1 88 ?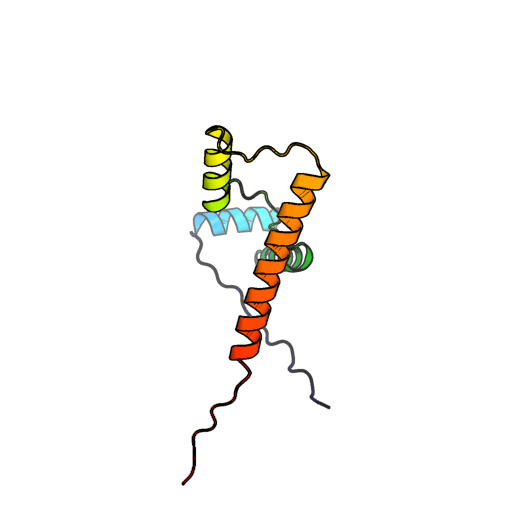 23.588 -3.732 -21.914 1.00 87.12 88 LEU A N 1
ATOM 651 C CA . LEU A 1 88 ? 22.853 -3.917 -20.656 1.00 87.12 88 LEU A CA 1
ATOM 652 C C . LEU A 1 88 ? 23.609 -4.821 -19.674 1.00 87.12 88 LEU A C 1
ATOM 654 O O . LEU A 1 88 ? 23.660 -4.551 -18.469 1.00 87.12 88 LEU A O 1
ATOM 658 N N . ASN A 1 89 ? 24.220 -5.894 -20.181 1.00 86.19 89 ASN A N 1
ATOM 659 C CA . ASN A 1 89 ? 24.971 -6.830 -19.354 1.00 86.19 89 ASN A CA 1
ATOM 660 C C . ASN A 1 89 ? 26.260 -6.194 -18.805 1.00 86.19 89 ASN A C 1
ATOM 662 O O . ASN A 1 89 ? 26.626 -6.416 -17.648 1.00 86.19 89 ASN A O 1
ATOM 666 N N . ASP A 1 90 ? 26.934 -5.357 -19.594 1.00 84.00 90 ASP A N 1
ATOM 667 C CA . ASP A 1 90 ? 28.124 -4.634 -19.146 1.00 84.00 90 ASP A CA 1
ATOM 668 C C . ASP A 1 90 ? 27.796 -3.532 -18.131 1.00 84.00 90 ASP A C 1
ATOM 670 O O . ASP A 1 90 ? 28.498 -3.401 -17.119 1.00 84.00 90 ASP A O 1
ATOM 674 N N . ALA A 1 91 ? 26.684 -2.815 -18.315 1.00 74.25 91 ALA A N 1
ATOM 675 C CA . ALA A 1 91 ? 26.172 -1.872 -17.323 1.00 74.25 91 ALA A CA 1
ATOM 676 C C . ALA A 1 91 ? 25.870 -2.567 -15.979 1.00 74.25 91 ALA A C 1
ATOM 678 O O . ALA A 1 91 ? 26.289 -2.090 -14.919 1.00 74.25 91 ALA A O 1
ATOM 679 N N . ASN A 1 92 ? 25.239 -3.745 -16.005 1.00 75.31 92 ASN A N 1
ATOM 680 C CA . ASN A 1 92 ? 24.900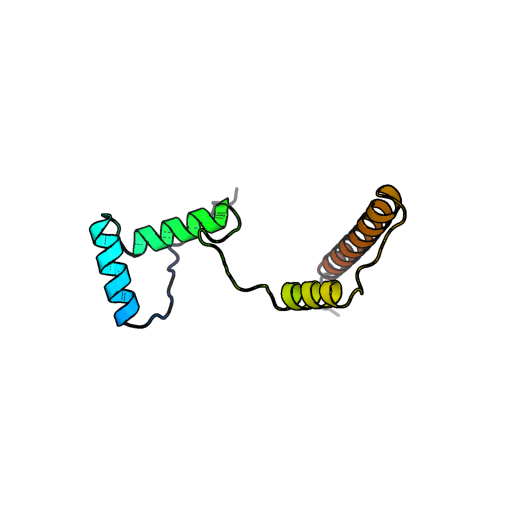 -4.508 -14.799 1.00 75.31 92 ASN A CA 1
ATOM 681 C C . ASN A 1 92 ? 26.152 -5.023 -14.050 1.00 75.31 92 ASN A C 1
ATOM 683 O O . ASN A 1 92 ? 26.250 -4.944 -12.821 1.00 75.31 92 ASN A O 1
ATOM 687 N N . LYS A 1 93 ? 27.194 -5.459 -14.776 1.00 75.44 93 LYS A N 1
ATOM 688 C CA . LYS A 1 93 ? 28.491 -5.838 -14.172 1.00 75.44 93 LYS A CA 1
ATOM 689 C C . LYS A 1 93 ? 29.154 -4.676 -13.425 1.00 75.44 93 LYS A C 1
ATOM 691 O O . LYS A 1 93 ? 29.852 -4.909 -12.436 1.00 75.44 93 LYS A O 1
ATOM 696 N N . ASN A 1 94 ? 28.976 -3.435 -13.878 1.00 71.88 94 ASN A N 1
ATOM 697 C CA . ASN A 1 94 ? 29.562 -2.255 -13.230 1.00 71.88 94 ASN A CA 1
ATOM 698 C C . ASN A 1 94 ? 28.897 -1.962 -11.881 1.00 71.88 94 ASN A C 1
ATOM 700 O O . ASN A 1 94 ? 29.597 -1.739 -10.891 1.00 71.88 94 ASN A O 1
ATOM 704 N N . VAL A 1 95 ? 27.568 -2.055 -11.822 1.00 71.81 95 VAL A N 1
ATOM 705 C CA . VAL A 1 95 ? 26.783 -1.874 -10.590 1.00 71.81 95 VAL A CA 1
ATOM 706 C C . VAL A 1 95 ? 27.166 -2.921 -9.539 1.00 71.81 95 VAL A C 1
ATOM 708 O O . VAL A 1 95 ? 27.489 -2.571 -8.402 1.00 71.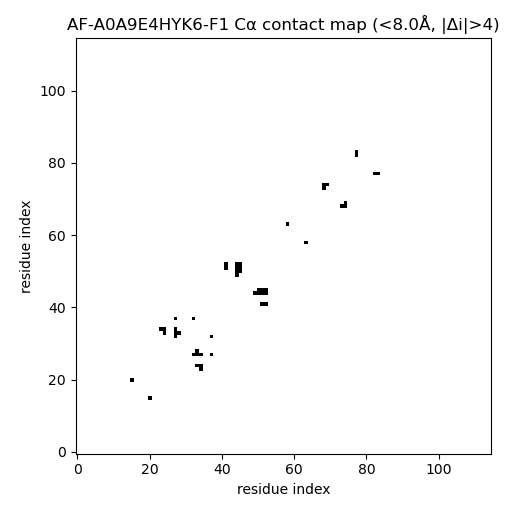81 95 VAL A O 1
ATOM 711 N N . ASN A 1 96 ? 27.261 -4.193 -9.934 1.00 70.75 96 ASN A N 1
ATOM 712 C CA . ASN A 1 96 ? 27.640 -5.282 -9.025 1.00 70.75 96 ASN A CA 1
ATOM 713 C C . ASN A 1 96 ? 29.078 -5.142 -8.492 1.00 70.75 96 ASN A C 1
ATOM 715 O O . ASN A 1 96 ? 29.357 -5.448 -7.329 1.00 70.75 96 ASN A O 1
ATOM 719 N N . ARG A 1 97 ? 30.006 -4.622 -9.308 1.00 72.88 97 ARG A N 1
ATOM 720 C CA . ARG A 1 97 ? 31.381 -4.329 -8.870 1.00 72.88 97 ARG A CA 1
ATOM 721 C C . ARG A 1 97 ? 31.437 -3.213 -7.828 1.00 72.88 97 ARG A C 1
ATOM 723 O O . ARG A 1 97 ? 32.217 -3.315 -6.882 1.00 72.88 97 ARG A O 1
ATOM 730 N N . LEU A 1 98 ? 30.616 -2.174 -7.969 1.00 66.12 98 LEU A N 1
ATOM 731 C CA . LEU A 1 98 ? 30.557 -1.066 -7.011 1.00 66.12 98 LEU A CA 1
ATOM 732 C C . LEU A 1 98 ? 29.933 -1.501 -5.679 1.00 66.12 98 LEU A C 1
ATOM 734 O O . LEU A 1 98 ? 30.492 -1.206 -4.623 1.00 66.12 98 LEU A O 1
ATOM 738 N N . GLN A 1 99 ? 28.861 -2.295 -5.719 1.00 63.66 99 GLN A N 1
ATOM 739 C CA . GLN A 1 99 ? 28.248 -2.869 -4.517 1.00 63.66 99 GLN A CA 1
ATOM 740 C C . GLN A 1 99 ? 29.226 -3.770 -3.745 1.00 63.66 99 GLN A C 1
ATOM 742 O O . GLN A 1 99 ? 29.333 -3.666 -2.522 1.00 63.66 99 GLN A O 1
ATOM 747 N N . LYS A 1 100 ? 30.028 -4.584 -4.450 1.00 72.38 100 LYS A N 1
ATOM 748 C CA . LYS A 1 100 ? 31.062 -5.426 -3.826 1.00 72.38 100 LYS A CA 1
ATOM 749 C C . LYS A 1 100 ? 32.165 -4.602 -3.147 1.00 72.38 100 LYS A C 1
ATOM 751 O O . LYS A 1 100 ? 32.626 -4.964 -2.064 1.00 72.38 100 LYS A O 1
ATOM 756 N N . ARG A 1 101 ? 32.571 -3.470 -3.736 1.00 69.50 101 ARG A N 1
ATOM 757 C CA . ARG A 1 101 ? 33.577 -2.561 -3.146 1.00 69.50 101 ARG A CA 1
ATOM 758 C C . ARG A 1 101 ? 33.053 -1.852 -1.896 1.00 69.50 101 ARG A C 1
ATOM 760 O O . ARG A 1 101 ? 33.792 -1.733 -0.924 1.00 69.50 101 ARG A O 1
ATOM 767 N N . LEU A 1 102 ? 31.782 -1.452 -1.895 1.00 62.84 102 LEU A N 1
ATOM 768 C CA . LEU A 1 102 ? 31.129 -0.829 -0.739 1.00 62.84 102 LEU A CA 1
ATOM 769 C C . LEU A 1 102 ? 30.982 -1.802 0.444 1.00 62.84 102 LEU A C 1
ATOM 771 O O . LEU A 1 102 ? 31.217 -1.410 1.583 1.00 62.84 102 LEU A O 1
ATOM 775 N N . GLN A 1 103 ? 30.696 -3.082 0.184 1.00 62.62 103 GLN A N 1
ATOM 776 C CA . GLN A 1 103 ? 30.640 -4.118 1.229 1.00 62.62 103 GLN A CA 1
ATOM 777 C C . GLN A 1 103 ? 32.028 -4.470 1.791 1.00 62.62 103 GLN A C 1
ATOM 779 O O . GLN A 1 103 ? 32.180 -4.694 2.991 1.00 62.62 103 GLN A O 1
ATOM 784 N N . THR A 1 104 ? 33.065 -4.464 0.944 1.00 60.34 104 THR A N 1
ATOM 785 C CA . THR A 1 104 ? 34.444 -4.761 1.377 1.00 60.34 104 THR A CA 1
ATOM 786 C C . THR A 1 104 ? 34.995 -3.679 2.317 1.00 60.34 104 THR A C 1
ATOM 788 O O . THR A 1 104 ? 35.729 -3.995 3.249 1.00 60.34 104 THR A O 1
ATOM 791 N N . HIS A 1 105 ? 34.602 -2.413 2.133 1.00 57.56 105 HIS A N 1
ATOM 792 C CA . HIS A 1 105 ? 35.034 -1.311 3.001 1.00 57.56 105 HIS A CA 1
ATOM 793 C C . HIS A 1 105 ? 34.331 -1.258 4.369 1.00 57.56 105 HIS A C 1
ATOM 795 O O . HIS A 1 105 ? 34.887 -0.675 5.292 1.00 57.56 105 HIS A O 1
ATOM 801 N N . GLN A 1 106 ? 33.168 -1.897 4.545 1.00 53.28 106 GLN A N 1
ATOM 802 C CA . GLN A 1 106 ? 32.490 -1.986 5.851 1.00 53.28 106 GLN A CA 1
ATOM 803 C C . GLN A 1 106 ? 33.021 -3.118 6.750 1.00 53.28 106 GLN A C 1
ATOM 805 O O . GLN A 1 106 ? 32.596 -3.238 7.894 1.00 53.28 106 GLN A O 1
ATOM 810 N N . SER A 1 107 ? 33.947 -3.948 6.253 1.00 54.22 107 SER A N 1
ATOM 811 C CA . SER A 1 107 ? 34.469 -5.120 6.976 1.00 54.22 107 SER A CA 1
ATOM 812 C C . SER A 1 107 ? 35.892 -4.945 7.529 1.00 54.22 107 SER A C 1
ATOM 814 O O . SER A 1 107 ? 36.482 -5.928 7.969 1.00 54.22 107 SER A O 1
ATOM 816 N N . GLN A 1 108 ? 36.470 -3.736 7.522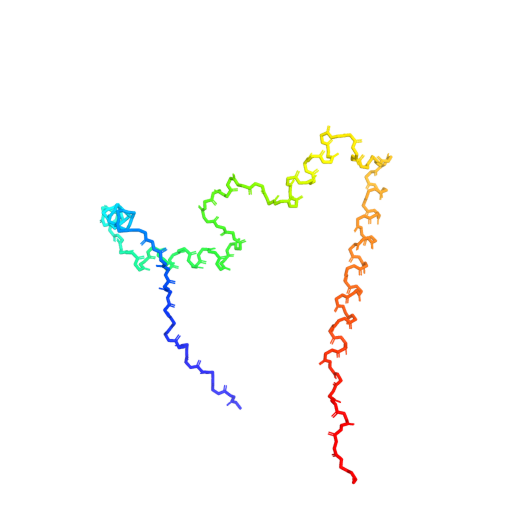 1.00 50.91 108 GLN A N 1
ATOM 817 C CA . GLN A 1 108 ? 37.723 -3.478 8.245 1.00 50.91 108 GLN A CA 1
ATOM 818 C C . GLN A 1 108 ? 37.405 -2.957 9.656 1.00 50.91 108 GLN A C 1
ATOM 820 O O . GLN A 1 108 ? 36.952 -1.820 9.775 1.00 50.91 108 GLN A O 1
ATOM 825 N N . PRO A 1 109 ? 37.609 -3.749 10.727 1.00 51.81 109 PRO A N 1
ATOM 826 C CA . PRO A 1 109 ? 37.548 -3.217 12.080 1.00 51.81 109 PRO A CA 1
ATOM 827 C C . PRO A 1 109 ? 38.734 -2.276 12.302 1.00 51.81 109 PRO A C 1
ATOM 829 O O . PRO A 1 109 ? 39.872 -2.597 11.956 1.00 51.81 109 PRO A O 1
ATOM 832 N N . GLU A 1 110 ? 38.445 -1.109 12.873 1.00 51.84 110 GLU A N 1
ATOM 833 C CA . GLU A 1 110 ? 39.427 -0.106 13.262 1.00 51.84 110 GLU A CA 1
ATOM 834 C C . GLU A 1 110 ? 40.484 -0.719 14.185 1.00 51.84 110 GLU A C 1
ATOM 836 O O . GLU A 1 110 ? 40.239 -1.005 15.357 1.00 51.84 110 GLU A O 1
ATOM 841 N N . ALA A 1 111 ? 41.690 -0.911 13.654 1.00 55.09 111 ALA A N 1
ATOM 842 C CA . ALA A 1 111 ? 42.876 -1.151 14.458 1.00 55.09 111 ALA A CA 1
ATOM 843 C C . ALA A 1 111 ? 43.312 0.176 15.096 1.00 55.09 111 ALA A C 1
ATOM 845 O O . ALA A 1 111 ? 44.304 0.775 14.695 1.00 55.09 111 ALA A O 1
ATOM 846 N N . PHE A 1 112 ? 42.547 0.643 16.081 1.00 52.78 112 PHE A N 1
ATOM 847 C CA . PHE A 1 112 ? 42.943 1.725 16.974 1.00 52.78 112 PHE A CA 1
ATOM 848 C C . PHE A 1 112 ? 42.499 1.405 18.399 1.00 52.78 112 PHE A C 1
ATOM 850 O O . PHE A 1 112 ? 41.387 1.735 18.792 1.00 52.78 112 PHE A O 1
ATOM 857 N N . GLN A 1 113 ? 43.388 0.752 19.157 1.00 49.78 113 GLN A N 1
ATOM 858 C CA . GLN A 1 113 ? 43.792 1.137 20.521 1.00 49.78 113 GLN A CA 1
ATOM 859 C C . GLN A 1 113 ? 44.703 0.066 21.149 1.00 49.78 113 GLN A C 1
ATOM 861 O O . GLN A 1 113 ? 44.253 -1.038 21.446 1.00 49.78 113 GLN A O 1
ATOM 866 N N . ASN A 1 114 ? 45.987 0.402 21.339 1.00 37.94 114 ASN A N 1
ATOM 867 C CA . ASN A 1 114 ? 46.673 0.463 22.646 1.00 37.94 114 ASN A CA 1
ATOM 868 C C . ASN A 1 114 ? 48.199 0.346 22.485 1.00 37.94 114 ASN A C 1
ATOM 870 O O . ASN A 1 114 ? 48.740 -0.753 22.370 1.00 37.94 114 ASN A O 1
ATOM 874 N N . ASN A 1 115 ? 48.874 1.495 22.536 1.00 40.47 115 ASN A N 1
ATOM 875 C CA . ASN A 1 115 ? 50.184 1.646 23.165 1.00 40.47 115 ASN A CA 1
ATOM 876 C C . ASN A 1 115 ? 50.150 2.923 24.004 1.00 40.47 115 ASN A C 1
ATOM 878 O O . ASN A 1 115 ? 49.622 3.926 23.469 1.00 40.47 115 ASN A O 1
#

Solvent-accessible surface area (backbone atoms only — not comparable to full-atom values): 7475 Å² total; per-residue (Å²): 136,83,79,76,76,76,83,72,93,77,86,90,85,82,92,72,59,70,67,60,51,51,53,51,45,54,57,33,47,77,72,77,37,52,70,68,55,54,52,51,51,50,54,51,47,30,73,73,67,76,43,72,100,58,87,77,92,61,73,49,73,68,50,47,50,53,50,54,39,47,78,66,71,66,61,86,84,62,98,41,72,66,59,46,52,52,53,55,53,55,54,50,53,52,56,56,51,52,53,53,53,58,56,58,66,73,68,66,78,81,92,76,88,90,132

Nearest PDB structures (foldseek):
  4ml0-assembly2_E  TM=6.209E-01  e=1.487E-05  Escherichia coli B str. REL606
  4q2u-assembly1_A  TM=6.384E-01  e=3.603E-05  Escherichia coli K-12
  4fxe-assembly1_A-2  TM=7.130E-01  e=1.797E-03  Escherichia coli K-12
  2kna-assembly1_A  TM=3.311E-01  e=8.686E+00  Homo sapiens

Foldseek 3Di:
DDDPDPDPDDDDDDDDDPVVVVVVQVVQVVVVHGPVRVVVVQVVCCVVVVDGPDDPPDQDPVRVVVVVCVVVVVDDDDPDPVRVVVVVVVVVVVVVVVVVVVVVVVPDDDPDDDD

Radius of gyration: 24.47 Å; Cα contacts (8 Å, |Δi|>4): 25; chains: 1; bounding box: 70×36×58 Å

Sequence (115 aa):
MSAGKPAADTYVRARIDGATKQRAQAALQSMGLSLSDAIRLLMFKVAHEQRLPFEIKAPSPETEAALAELDGDKGKAHESVDALMAELNDANKNVNRLQKRLQTHQSQPEAFQNN

Secondary structure (DSSP, 8-state):
--PPPP---PPP-----HHHHHHHHHHHHHTT--HHHHHHHHHHHHHHHSS-SS---S--HHHHHHHHHHHTT-----SSHHHHHHHHHHHHHHHHHHHHHHHHHTT--------

Mean predicted aligned error: 15.93 Å